Protein AF-A0A382W437-F1 (afdb_monomer)

Secondary structure (DSSP, 8-state):
-HHHHHHHHHHHSSSSS---------------PPPP-PPPPP-PPPPP--PPPPPPPP-S-EEEEE-SSHHHHHHHHHHHHHHHHTT--EEEEE--TTTHHHHHHHTS-S------

Solvent-accessible surface area (backbone atoms only — not comparable to full-atom values): 8023 Å² total; per-residue (Å²): 121,70,76,65,53,58,58,55,59,60,62,66,68,70,71,77,81,70,85,83,84,83,89,82,83,87,86,89,87,91,83,94,74,84,83,77,88,76,81,80,81,83,84,76,81,77,83,84,80,79,80,75,80,80,81,77,83,79,90,66,56,46,27,32,57,38,48,92,48,71,66,49,44,55,46,46,54,54,51,42,53,54,44,42,74,73,74,48,53,70,40,82,40,84,45,55,87,89,46,48,68,58,32,40,74,73,64,74,30,72,52,83,93,77,88,133

InterPro domains:
  IPR007210 ABC-type glycine betaine transport system, substrate-binding domain [PF04069] (61-116)

Mean predicted aligned error: 18.13 Å

pLDDT: mean 76.68, std 22.54, range [33.12, 98.56]

Sequence (116 aa):
MLRKFTVVLCALALVAAGCGGDDEEAAPAATTAAPATTAAPATTAAPATTAAPAAGDSTDPIKLPIHNWSSQIAGVYAIGAILESTGNSV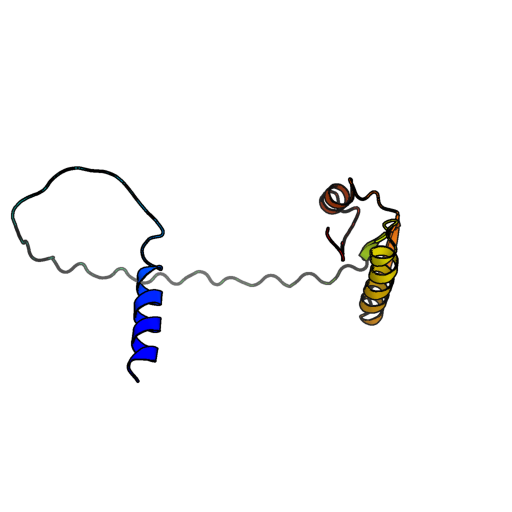EYISADSTLVYTSMCEGDMDLVHEVW

Structure (mmCIF, N/CA/C/O backbone):
data_AF-A0A382W437-F1
#
_entry.id   AF-A0A382W437-F1
#
loop_
_atom_site.group_PDB
_atom_site.id
_atom_site.type_symbol
_atom_site.label_atom_id
_atom_site.label_alt_id
_atom_site.label_comp_id
_atom_site.label_asym_id
_atom_site.label_entity_id
_atom_site.label_seq_id
_atom_site.pdbx_PDB_ins_code
_atom_site.Cartn_x
_atom_site.Cartn_y
_atom_site.Cartn_z
_atom_site.occupancy
_atom_site.B_iso_or_equiv
_atom_site.auth_seq_id
_atom_site.auth_comp_id
_atom_site.auth_asym_id
_atom_site.auth_atom_id
_atom_site.pdbx_PDB_model_num
ATOM 1 N N . MET A 1 1 ? -38.742 12.632 -37.128 1.00 59.81 1 MET A N 1
ATOM 2 C CA . MET A 1 1 ? -38.939 11.398 -36.329 1.00 59.81 1 MET A CA 1
ATOM 3 C C . MET A 1 1 ? -38.382 10.133 -36.992 1.00 59.81 1 MET A C 1
ATOM 5 O O . MET A 1 1 ? -38.116 9.178 -36.281 1.00 59.81 1 MET A O 1
ATOM 9 N N . LEU A 1 2 ? -38.076 10.140 -38.297 1.00 55.59 2 LEU A N 1
ATOM 10 C CA . LEU A 1 2 ? -37.511 8.981 -39.007 1.00 55.59 2 LEU A CA 1
ATOM 11 C C . LEU A 1 2 ? -36.043 8.652 -38.645 1.00 55.59 2 LEU A C 1
ATOM 13 O O . LEU A 1 2 ? -35.650 7.495 -38.650 1.00 55.59 2 LEU A O 1
ATOM 17 N N . ARG A 1 3 ? -35.243 9.645 -38.224 1.00 50.47 3 ARG A N 1
ATOM 18 C CA . ARG A 1 3 ? -33.814 9.452 -37.892 1.00 50.47 3 ARG A CA 1
ATOM 19 C C . ARG A 1 3 ? -33.551 8.735 -36.559 1.00 50.47 3 ARG A C 1
ATOM 21 O O . ARG A 1 3 ? -32.455 8.238 -36.349 1.00 50.47 3 ARG A O 1
ATOM 28 N N . LYS A 1 4 ? -34.546 8.682 -35.661 1.00 51.09 4 LYS A N 1
ATOM 29 C CA . LYS A 1 4 ? -34.458 7.932 -34.393 1.00 51.09 4 LYS A CA 1
ATOM 30 C C . LYS A 1 4 ? -34.783 6.443 -34.583 1.00 51.09 4 LYS A C 1
ATOM 32 O O . LYS A 1 4 ? -34.250 5.620 -33.854 1.00 51.09 4 LYS A O 1
ATOM 37 N N . PHE A 1 5 ? -35.586 6.100 -35.594 1.00 53.59 5 PHE A N 1
ATOM 38 C CA . PHE A 1 5 ? -35.933 4.711 -35.911 1.00 53.59 5 PHE A CA 1
ATOM 39 C C . PHE A 1 5 ? -34.784 3.946 -36.585 1.00 53.59 5 PHE A C 1
ATOM 41 O O . PHE A 1 5 ? -34.584 2.774 -36.290 1.00 53.59 5 PHE A O 1
ATOM 48 N N . THR A 1 6 ? -33.970 4.605 -37.416 1.00 56.41 6 THR A N 1
ATOM 49 C CA . THR A 1 6 ? -32.833 3.953 -38.096 1.00 56.41 6 THR A CA 1
ATOM 50 C C . THR A 1 6 ? -31.720 3.522 -37.131 1.00 56.41 6 THR A C 1
ATOM 52 O O . THR A 1 6 ? -31.096 2.491 -37.345 1.00 56.41 6 THR A O 1
ATOM 55 N N . VAL A 1 7 ? -31.495 4.258 -36.037 1.00 55.81 7 VAL A N 1
ATOM 56 C CA . VAL A 1 7 ? -30.439 3.926 -35.057 1.00 55.81 7 VAL A CA 1
ATOM 57 C C . VAL A 1 7 ? -30.818 2.711 -34.201 1.00 55.81 7 VAL A C 1
ATOM 59 O O . VAL A 1 7 ? -29.962 1.885 -33.901 1.00 55.81 7 VAL A O 1
ATOM 62 N N . VAL A 1 8 ? -32.104 2.549 -33.872 1.00 55.41 8 VAL A N 1
ATOM 63 C CA . VAL A 1 8 ? -32.607 1.371 -33.139 1.00 55.41 8 VAL A CA 1
ATOM 64 C C . VAL A 1 8 ? -32.543 0.110 -34.009 1.00 55.41 8 VAL A C 1
ATOM 66 O O . VAL A 1 8 ? -32.205 -0.961 -33.511 1.00 55.41 8 VAL A O 1
ATOM 69 N N . LEU A 1 9 ? -32.792 0.238 -35.317 1.00 54.44 9 LEU A N 1
ATOM 70 C CA . LEU A 1 9 ? -32.752 -0.892 -36.249 1.00 54.44 9 LEU A CA 1
ATOM 71 C C . LEU A 1 9 ? -31.331 -1.462 -36.435 1.00 54.44 9 LEU A C 1
ATOM 73 O O . LEU A 1 9 ? -31.172 -2.672 -36.563 1.00 54.44 9 LEU A O 1
ATOM 77 N N . CYS A 1 10 ? -30.293 -0.617 -36.397 1.00 51.22 10 CYS A N 1
ATOM 78 C CA . CYS A 1 10 ? -28.901 -1.070 -36.511 1.00 51.22 10 CYS A CA 1
ATOM 79 C C . CYS A 1 10 ? -28.362 -1.716 -35.223 1.00 51.22 10 CYS A C 1
ATOM 81 O O . CYS A 1 10 ? -27.490 -2.577 -35.297 1.00 51.22 10 CYS A O 1
ATOM 83 N N . ALA A 1 11 ? -28.883 -1.341 -34.050 1.00 53.66 11 ALA A N 1
ATOM 84 C CA . ALA A 1 11 ? -28.441 -1.897 -32.769 1.00 53.66 11 ALA A CA 1
ATOM 85 C C . ALA A 1 11 ? -28.967 -3.324 -32.515 1.00 53.66 11 ALA A C 1
ATOM 87 O O . ALA A 1 11 ? -28.307 -4.107 -31.839 1.00 53.66 11 ALA A O 1
ATOM 88 N N . LEU A 1 12 ? -30.117 -3.694 -33.090 1.00 46.09 12 LEU A N 1
ATOM 89 C CA . LEU A 1 12 ? -30.683 -5.041 -32.937 1.00 46.09 12 LEU A CA 1
ATOM 90 C C . LEU A 1 12 ? -29.975 -6.092 -33.817 1.00 46.09 12 LEU A C 1
ATOM 92 O O . LEU A 1 12 ? -30.019 -7.280 -33.515 1.00 46.09 12 LEU A O 1
ATOM 96 N N . ALA A 1 13 ? -29.298 -5.665 -34.887 1.00 53.91 13 ALA A N 1
ATOM 97 C CA . ALA A 1 13 ? -28.679 -6.565 -35.862 1.00 53.91 13 ALA A CA 1
ATOM 98 C C . ALA A 1 13 ? -27.302 -7.112 -35.436 1.00 53.91 13 ALA A C 1
ATOM 100 O O . ALA A 1 13 ? -26.844 -8.106 -35.991 1.00 53.91 13 ALA A O 1
ATOM 101 N N . LEU A 1 14 ? -26.639 -6.494 -34.454 1.00 51.44 14 LEU A N 1
ATOM 102 C CA . LEU A 1 14 ? -25.277 -6.861 -34.038 1.00 51.44 14 LEU A CA 1
ATOM 103 C C . LEU A 1 14 ? -25.218 -7.809 -32.826 1.00 51.44 14 LEU A C 1
ATOM 105 O O . LEU A 1 14 ? -24.145 -8.305 -32.503 1.00 51.44 14 LEU A O 1
ATOM 109 N N . VAL A 1 15 ? -26.350 -8.101 -32.177 1.00 51.81 15 VAL A N 1
ATOM 110 C CA . VAL A 1 15 ? -26.400 -8.913 -30.940 1.00 51.81 15 VAL A CA 1
ATOM 111 C C . VAL A 1 15 ? -26.634 -10.411 -31.208 1.00 51.81 15 VAL A C 1
ATOM 113 O O . VAL A 1 15 ? -26.458 -11.227 -30.312 1.00 51.81 15 VAL A O 1
ATOM 1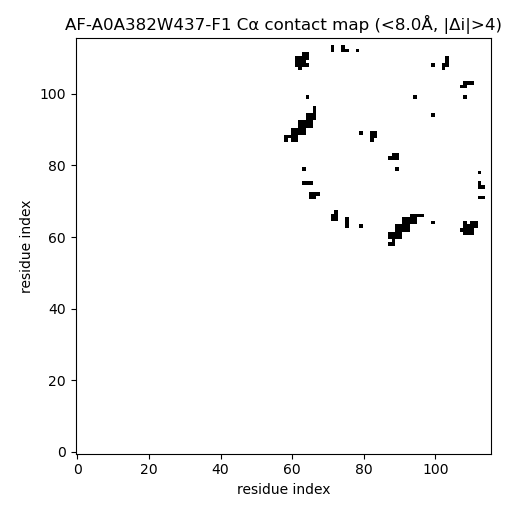16 N N . ALA A 1 16 ? -26.964 -10.812 -32.439 1.00 50.22 16 ALA A N 1
ATOM 117 C CA . ALA A 1 16 ? -27.309 -12.205 -32.759 1.00 50.22 16 ALA A CA 1
ATOM 118 C C . ALA A 1 16 ? -26.177 -13.031 -33.411 1.00 50.22 16 ALA A C 1
ATOM 120 O O . ALA A 1 16 ? -26.411 -14.171 -33.795 1.00 50.22 16 ALA A O 1
ATOM 121 N N . ALA A 1 17 ? -24.962 -12.484 -33.549 1.00 55.84 17 ALA A N 1
ATOM 122 C CA . ALA A 1 17 ? -23.835 -13.172 -34.201 1.00 55.84 17 ALA A CA 1
ATOM 123 C C . ALA A 1 17 ? -22.819 -13.802 -33.220 1.00 55.84 17 ALA A C 1
ATOM 125 O O . ALA A 1 17 ? -21.737 -14.210 -33.635 1.00 55.84 17 ALA A O 1
ATOM 126 N N . GLY A 1 18 ? -23.140 -13.873 -31.923 1.00 43.97 18 GLY A N 1
ATOM 127 C CA . GLY A 1 18 ? -22.278 -14.479 -30.904 1.00 43.97 18 GLY A CA 1
ATOM 128 C C . GLY A 1 18 ? -22.811 -15.826 -30.410 1.00 43.97 18 GLY A C 1
ATOM 129 O O . GLY A 1 18 ? -23.854 -15.841 -29.769 1.00 43.97 18 GLY A O 1
ATOM 130 N N . CYS A 1 19 ? -22.038 -16.897 -30.648 1.00 41.78 19 CYS A N 1
ATOM 131 C CA . CYS A 1 19 ? -22.188 -18.285 -30.158 1.00 41.78 19 CYS A CA 1
ATOM 132 C C . CYS A 1 19 ? -23.459 -19.029 -30.617 1.00 41.78 19 CYS A C 1
ATOM 134 O O . CYS A 1 19 ? -24.566 -18.605 -30.331 1.00 41.78 19 CYS A O 1
ATOM 136 N N . GLY A 1 20 ? -23.423 -20.194 -31.259 1.00 33.38 20 GLY A N 1
ATOM 137 C CA . GLY A 1 20 ? -22.392 -21.216 -31.430 1.00 33.38 20 GLY A CA 1
ATOM 138 C C . GLY A 1 20 ? -23.097 -22.578 -31.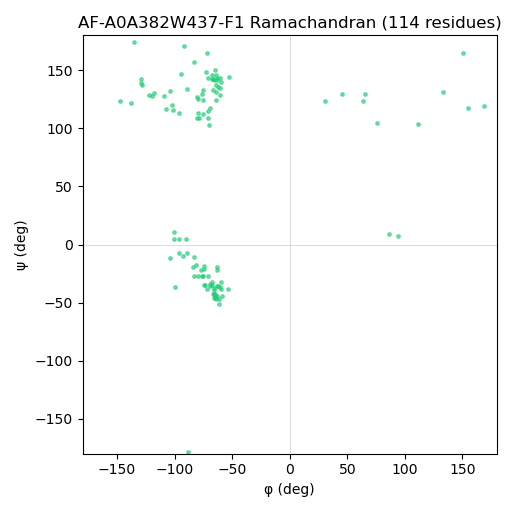594 1.00 33.38 20 GLY A C 1
ATOM 139 O O . GLY A 1 20 ? -24.275 -22.682 -31.257 1.00 33.38 20 GLY A O 1
ATOM 140 N N . GLY A 1 21 ? -22.376 -23.600 -32.063 1.00 35.19 21 GLY A N 1
ATOM 141 C CA . GLY A 1 21 ? -22.743 -25.010 -31.860 1.00 35.19 21 GLY A CA 1
ATOM 142 C C . GLY A 1 21 ? -23.181 -25.801 -33.097 1.00 35.19 21 GLY A C 1
ATOM 143 O O . GLY A 1 21 ? -24.326 -25.686 -33.518 1.00 35.19 21 GLY A O 1
ATOM 144 N N . ASP A 1 22 ? -22.241 -26.630 -33.553 1.00 39.34 22 ASP A N 1
ATOM 145 C CA . ASP A 1 22 ? -22.351 -27.981 -34.127 1.00 39.34 22 ASP A CA 1
ATOM 146 C C . ASP A 1 22 ? -23.056 -28.261 -35.471 1.00 39.34 22 ASP A C 1
ATOM 148 O O . ASP A 1 22 ? -24.198 -27.890 -35.741 1.00 39.34 22 ASP A O 1
ATOM 152 N N . ASP A 1 23 ? -22.295 -28.992 -36.291 1.00 48.28 23 ASP A N 1
ATOM 153 C CA . ASP A 1 23 ? -22.616 -29.645 -37.557 1.00 48.28 23 ASP A CA 1
ATOM 154 C C . ASP A 1 23 ? -23.855 -30.569 -37.485 1.00 48.28 23 ASP A C 1
ATOM 156 O O . ASP A 1 23 ? -24.072 -31.229 -36.472 1.00 48.28 23 ASP A O 1
ATOM 160 N N . GLU A 1 24 ? -24.667 -30.627 -38.558 1.00 44.72 24 GLU A N 1
ATOM 161 C CA . GLU A 1 24 ? -24.889 -31.830 -39.403 1.00 44.72 24 GLU A CA 1
ATOM 162 C C . GLU A 1 24 ? -26.083 -31.653 -40.391 1.00 44.72 24 GLU A C 1
ATOM 164 O O . GLU A 1 24 ? -27.225 -31.410 -40.006 1.00 44.72 24 GLU A O 1
ATOM 169 N N . GLU A 1 25 ? -25.767 -31.741 -41.689 1.00 43.94 25 GLU A N 1
ATOM 170 C CA . GLU A 1 25 ? -26.483 -32.340 -42.840 1.00 43.94 25 GLU A CA 1
ATOM 171 C C . GLU A 1 25 ? -28.043 -32.405 -42.939 1.00 43.94 25 GLU A C 1
ATOM 173 O O . GLU A 1 25 ? -28.735 -33.063 -42.171 1.00 43.94 25 GLU A O 1
ATOM 178 N N . ALA A 1 26 ? -28.543 -31.820 -44.045 1.00 37.50 26 ALA A N 1
ATOM 179 C CA . ALA A 1 26 ? -29.711 -32.135 -44.906 1.00 37.50 26 ALA A CA 1
ATOM 180 C C . ALA A 1 26 ? -31.126 -32.489 -44.348 1.00 37.50 26 ALA A C 1
ATOM 182 O O . ALA A 1 26 ? -31.357 -33.437 -43.608 1.00 37.50 26 ALA A O 1
ATOM 183 N N . ALA A 1 27 ? -32.140 -31.793 -44.889 1.00 36.56 27 ALA A N 1
ATOM 184 C CA . ALA A 1 27 ? -33.589 -32.061 -44.755 1.00 36.56 27 ALA A CA 1
ATOM 185 C C . ALA A 1 27 ? -34.119 -33.050 -45.841 1.00 36.56 27 ALA A C 1
ATOM 187 O O . ALA A 1 27 ? -33.338 -33.371 -46.741 1.00 36.56 27 ALA A O 1
ATOM 188 N N . PRO A 1 28 ? -35.432 -33.421 -45.940 1.00 51.06 28 PRO A N 1
ATOM 189 C CA . PRO A 1 28 ? -36.594 -33.299 -45.025 1.00 51.06 28 PRO A CA 1
ATOM 190 C C . PRO A 1 28 ? -37.492 -34.584 -44.899 1.00 51.06 28 PRO A C 1
ATOM 192 O O . PRO A 1 28 ? -37.362 -35.520 -45.680 1.00 51.06 28 PRO A O 1
ATOM 195 N N . ALA A 1 29 ? -38.492 -34.555 -43.987 1.00 33.12 29 ALA A N 1
ATOM 196 C CA . ALA A 1 29 ? -39.918 -34.964 -44.165 1.00 33.12 29 ALA A CA 1
ATOM 197 C C . ALA A 1 29 ? -40.584 -35.868 -43.081 1.00 33.12 29 ALA A C 1
ATOM 199 O O . ALA A 1 29 ? -40.129 -36.961 -42.772 1.00 33.12 29 ALA A O 1
ATOM 200 N N . ALA A 1 30 ? -41.783 -35.413 -42.668 1.00 36.69 30 ALA A N 1
ATOM 201 C CA . ALA A 1 30 ? -42.981 -36.141 -42.201 1.00 36.69 30 ALA A CA 1
ATOM 202 C C . ALA A 1 30 ? -43.058 -36.766 -40.783 1.00 36.69 30 ALA A C 1
ATOM 204 O O . ALA A 1 30 ? -42.640 -37.896 -40.559 1.00 36.69 30 ALA A O 1
ATOM 205 N N . THR A 1 31 ? -43.819 -36.107 -39.890 1.00 38.94 31 THR A N 1
ATOM 206 C CA . THR A 1 31 ? -45.078 -36.593 -39.251 1.00 38.94 31 THR A CA 1
ATOM 207 C C . THR A 1 31 ? -45.303 -35.894 -37.903 1.00 38.94 31 THR A C 1
ATOM 209 O O . THR A 1 31 ? -44.521 -36.036 -36.969 1.00 38.94 31 THR A O 1
ATOM 212 N N . THR A 1 32 ? -46.400 -35.142 -37.789 1.00 42.22 32 THR A N 1
ATOM 213 C CA . THR A 1 32 ? -46.850 -34.502 -36.545 1.00 42.22 32 THR A CA 1
ATOM 214 C C . THR A 1 32 ? -47.577 -35.522 -35.665 1.00 42.22 32 THR A C 1
ATOM 216 O O . THR A 1 32 ? -48.705 -35.903 -35.971 1.00 42.22 32 THR A O 1
ATOM 219 N N . ALA A 1 33 ? -46.961 -35.935 -34.557 1.00 41.06 33 ALA A N 1
ATOM 220 C CA . ALA A 1 33 ? -47.641 -36.605 -33.449 1.00 41.06 33 ALA A CA 1
ATOM 221 C C . ALA A 1 33 ? -47.823 -35.609 -32.289 1.00 41.06 33 ALA A C 1
ATOM 223 O O . ALA A 1 33 ? -46.892 -34.888 -31.932 1.00 41.06 33 ALA A O 1
ATOM 224 N N . ALA A 1 34 ? -49.036 -35.533 -31.736 1.00 46.03 34 ALA A N 1
ATOM 225 C CA . ALA A 1 34 ? -49.376 -34.648 -30.621 1.00 46.03 34 ALA A CA 1
ATOM 226 C C . ALA A 1 34 ? -48.584 -35.017 -29.347 1.00 46.03 34 ALA A C 1
ATOM 228 O O . ALA A 1 34 ? -48.413 -36.209 -29.080 1.00 46.03 34 ALA A O 1
ATOM 229 N N . PRO A 1 35 ? -48.123 -34.048 -28.530 1.00 44.84 35 PRO A N 1
ATOM 230 C CA . PRO A 1 35 ? -47.385 -34.377 -27.322 1.00 44.84 35 PRO A CA 1
ATOM 231 C C . PRO A 1 35 ? -48.348 -34.877 -26.238 1.00 44.84 35 PRO A C 1
ATOM 233 O O . PRO A 1 35 ? -49.362 -34.248 -25.934 1.00 44.84 35 PRO A O 1
ATOM 236 N N . ALA A 1 36 ? -48.016 -36.028 -25.655 1.00 51.09 36 ALA A N 1
ATOM 237 C CA . ALA A 1 36 ? -48.662 -36.546 -24.460 1.00 51.09 36 ALA A CA 1
ATOM 238 C C . ALA A 1 36 ? -48.379 -35.626 -23.260 1.00 51.09 36 ALA A C 1
ATOM 240 O O . ALA A 1 36 ? -47.281 -35.088 -23.112 1.00 51.09 36 ALA A O 1
ATOM 241 N N . THR A 1 37 ? -49.379 -35.438 -22.400 1.00 55.12 37 THR A N 1
ATOM 242 C CA . THR A 1 37 ? -49.278 -34.612 -21.194 1.00 55.12 37 THR A CA 1
ATOM 243 C C . THR A 1 37 ? -48.372 -35.291 -20.164 1.00 55.12 37 THR A C 1
ATOM 245 O O . THR A 1 37 ? -48.785 -36.229 -19.485 1.00 55.12 37 THR A O 1
ATOM 248 N N . THR A 1 38 ? -47.131 -34.821 -20.037 1.00 55.94 38 THR A N 1
ATOM 249 C CA . THR A 1 38 ? -46.209 -35.241 -18.973 1.00 55.94 38 THR A CA 1
ATOM 250 C C . THR A 1 38 ? -46.550 -34.498 -17.680 1.00 55.94 38 THR A C 1
ATOM 252 O O . THR A 1 38 ? -46.608 -33.269 -17.661 1.00 55.94 38 THR A O 1
ATOM 255 N N . ALA A 1 39 ? -46.795 -35.238 -16.595 1.00 61.28 39 ALA A N 1
ATOM 256 C CA . ALA A 1 39 ? -47.019 -34.670 -15.268 1.00 61.28 39 ALA A CA 1
ATOM 257 C C . ALA A 1 39 ? -45.758 -33.942 -14.760 1.00 61.28 39 ALA A C 1
ATOM 259 O O . ALA A 1 39 ? -44.642 -34.439 -14.914 1.00 61.28 39 ALA A O 1
ATOM 260 N N . ALA A 1 40 ? -45.942 -32.762 -14.162 1.00 54.22 40 ALA A N 1
ATOM 261 C CA . ALA A 1 40 ? -44.850 -31.933 -13.654 1.00 54.22 40 ALA A CA 1
ATOM 262 C C . ALA A 1 40 ? -44.143 -32.591 -12.447 1.00 54.22 40 ALA A C 1
ATOM 264 O O . ALA A 1 40 ? -44.817 -33.191 -11.604 1.00 54.22 40 ALA A O 1
ATOM 265 N N . PRO A 1 41 ? -42.806 -32.476 -12.327 1.00 62.28 41 PRO A N 1
ATOM 266 C CA . PRO A 1 41 ? -42.066 -33.052 -11.211 1.00 62.28 41 PRO A CA 1
ATOM 267 C C . PRO A 1 41 ? -42.348 -32.276 -9.917 1.00 62.28 41 PRO A C 1
ATOM 269 O O . PRO A 1 41 ? -42.499 -31.054 -9.922 1.00 62.28 41 PRO A O 1
ATOM 272 N N . ALA A 1 42 ? -42.420 -32.995 -8.795 1.00 67.38 42 ALA A N 1
ATOM 273 C CA . ALA A 1 42 ? -42.619 -32.399 -7.479 1.00 67.38 42 ALA A CA 1
ATOM 274 C C . ALA A 1 42 ? -41.397 -31.562 -7.065 1.00 67.38 42 ALA A C 1
ATOM 276 O O . ALA A 1 42 ? -40.255 -32.009 -7.173 1.00 67.38 42 ALA A O 1
ATOM 277 N N . THR A 1 43 ? -41.643 -30.346 -6.577 1.00 66.75 43 THR A N 1
ATOM 278 C CA . THR A 1 43 ? -40.605 -29.406 -6.143 1.00 66.75 43 THR A CA 1
ATOM 279 C C . THR A 1 43 ? -39.954 -29.894 -4.846 1.00 66.75 43 THR A C 1
ATOM 281 O O . THR A 1 43 ? -40.568 -29.860 -3.781 1.00 66.75 43 THR A O 1
ATOM 284 N N . THR A 1 44 ? -38.704 -30.351 -4.919 1.00 72.00 44 THR A N 1
ATOM 285 C CA . THR A 1 44 ? -37.876 -30.608 -3.734 1.00 72.00 44 THR A CA 1
ATOM 286 C C . THR A 1 44 ? -37.393 -29.273 -3.167 1.00 72.00 44 THR A C 1
ATOM 288 O O . THR A 1 44 ? -36.791 -28.476 -3.885 1.00 72.00 44 THR A O 1
ATOM 291 N N . ALA A 1 45 ? -37.674 -29.010 -1.888 1.00 73.44 45 ALA A N 1
ATOM 292 C CA . ALA A 1 45 ? -37.204 -27.805 -1.210 1.00 73.44 45 ALA A CA 1
ATOM 293 C C . ALA A 1 45 ? -35.668 -27.800 -1.125 1.00 73.44 45 ALA A C 1
ATOM 295 O O . ALA A 1 45 ? -35.060 -28.795 -0.727 1.00 73.44 45 ALA A O 1
ATOM 296 N N . ALA A 1 46 ? -35.052 -26.681 -1.510 1.00 73.88 46 ALA A N 1
ATOM 297 C CA . ALA A 1 46 ? -33.606 -26.505 -1.453 1.00 73.88 46 ALA A CA 1
ATOM 298 C C . ALA A 1 46 ? -33.110 -26.495 0.010 1.00 73.88 46 ALA A C 1
ATOM 300 O O . ALA A 1 46 ? -33.792 -25.934 0.874 1.00 73.88 46 ALA A O 1
ATOM 301 N N . PRO A 1 47 ? -31.939 -27.090 0.307 1.00 72.75 47 PRO A N 1
ATOM 302 C CA . PRO A 1 47 ? -31.367 -27.050 1.645 1.00 72.75 47 PRO A CA 1
ATOM 303 C C . PRO A 1 47 ? -31.092 -25.603 2.062 1.00 72.75 47 PRO A C 1
ATOM 305 O O . PRO A 1 47 ? -30.554 -24.814 1.288 1.00 72.75 47 PRO A O 1
ATOM 308 N N . ALA A 1 48 ? -31.465 -25.261 3.294 1.00 74.38 48 ALA A N 1
ATOM 309 C CA . ALA A 1 48 ? -31.170 -23.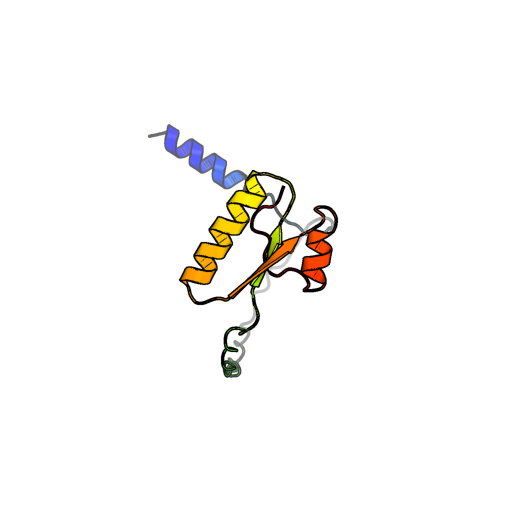956 3.865 1.00 74.38 48 ALA A CA 1
ATOM 310 C C . ALA A 1 48 ? -29.659 -23.832 4.114 1.00 74.38 48 ALA A C 1
ATOM 312 O O . ALA A 1 48 ? -29.086 -24.583 4.904 1.00 74.38 48 ALA A O 1
ATOM 313 N N . THR A 1 49 ? -29.014 -22.885 3.438 1.00 73.62 49 THR A N 1
ATOM 314 C CA . THR A 1 49 ? -27.610 -22.542 3.665 1.00 73.62 49 THR A CA 1
ATOM 315 C C . THR A 1 49 ? -27.509 -21.672 4.915 1.00 73.62 49 THR A C 1
ATOM 317 O O . THR A 1 49 ? -27.921 -20.513 4.910 1.00 73.62 49 THR A O 1
ATOM 320 N N . THR A 1 50 ? -26.964 -22.212 6.004 1.00 77.50 50 THR A N 1
ATOM 321 C CA . THR A 1 50 ? -26.567 -21.400 7.162 1.00 77.50 50 THR A CA 1
ATOM 322 C C . THR A 1 50 ? -25.338 -20.582 6.771 1.00 77.50 50 THR A C 1
ATOM 324 O O . THR A 1 50 ? -24.287 -21.155 6.486 1.00 77.50 50 THR A O 1
ATOM 327 N N . ALA A 1 51 ? -25.462 -19.254 6.728 1.00 77.81 51 ALA A N 1
ATOM 328 C CA . ALA A 1 51 ? -24.327 -18.371 6.477 1.00 77.81 51 ALA A CA 1
ATOM 329 C C . ALA A 1 51 ? -23.313 -18.492 7.627 1.00 77.81 51 ALA A C 1
ATOM 331 O O . ALA A 1 51 ? -23.669 -18.319 8.794 1.00 77.81 51 ALA A O 1
ATOM 332 N N . ALA A 1 52 ? -22.060 -18.813 7.298 1.00 78.94 52 ALA A N 1
ATOM 333 C CA . ALA A 1 52 ? -20.968 -18.767 8.262 1.00 78.94 52 ALA A CA 1
ATOM 334 C C . ALA A 1 52 ? -20.746 -17.315 8.730 1.00 78.94 52 ALA A C 1
ATOM 336 O O . ALA A 1 52 ? -20.942 -16.390 7.934 1.00 78.94 52 ALA A O 1
ATOM 337 N N . PRO A 1 53 ? -20.351 -17.090 9.996 1.00 78.00 53 PRO A N 1
ATOM 338 C CA . PRO A 1 53 ? -20.006 -15.753 10.462 1.00 78.00 53 PRO A CA 1
ATOM 339 C C . PRO A 1 53 ? -18.843 -15.194 9.633 1.00 78.00 53 PRO A C 1
ATOM 341 O O . PRO A 1 53 ? -17.909 -15.923 9.296 1.00 78.00 53 PRO A O 1
ATOM 344 N N . ALA A 1 54 ? -18.914 -13.905 9.297 1.00 80.50 54 ALA A N 1
ATOM 345 C CA . ALA A 1 54 ? -17.823 -13.217 8.620 1.00 80.50 54 ALA A CA 1
ATOM 346 C C . ALA A 1 54 ? -16.579 -13.209 9.522 1.00 80.50 54 ALA A C 1
ATOM 348 O O . ALA A 1 54 ? -16.684 -12.959 10.726 1.00 80.50 54 ALA A O 1
ATOM 349 N N . ALA A 1 55 ? -15.414 -13.498 8.941 1.00 81.88 55 ALA A N 1
ATOM 350 C CA . ALA A 1 55 ? -14.144 -13.287 9.622 1.00 81.88 55 ALA A CA 1
ATOM 351 C C . ALA A 1 55 ? -13.957 -11.785 9.894 1.00 81.88 55 ALA A C 1
ATOM 353 O O . ALA A 1 55 ? -14.382 -10.957 9.088 1.00 81.88 55 ALA A O 1
ATOM 354 N N . GLY A 1 56 ? -13.365 -11.449 11.043 1.00 85.38 56 GLY A N 1
ATOM 355 C CA . GLY A 1 56 ? -12.988 -10.070 11.353 1.00 85.38 56 GLY A CA 1
ATOM 356 C C . GLY A 1 56 ? -11.791 -9.605 10.521 1.00 85.38 56 GLY A C 1
ATOM 357 O O . GLY A 1 56 ? -11.085 -10.430 9.939 1.00 85.38 56 GLY A O 1
ATOM 358 N N . ASP A 1 57 ? -11.569 -8.292 10.496 1.00 88.88 57 ASP A N 1
ATOM 359 C CA . ASP A 1 57 ? -10.428 -7.687 9.806 1.00 88.88 57 ASP A CA 1
ATOM 360 C C . ASP A 1 57 ? -9.094 -8.109 10.443 1.00 88.88 57 ASP A C 1
ATOM 362 O O . ASP A 1 57 ? -9.014 -8.376 11.649 1.00 88.88 57 ASP A O 1
ATOM 366 N N . SER A 1 58 ? -8.041 -8.174 9.623 1.00 90.50 58 SER A N 1
ATOM 367 C CA . SER A 1 58 ? -6.688 -8.446 10.114 1.00 90.50 58 SER A CA 1
ATOM 368 C C . SER A 1 58 ? -6.179 -7.286 10.971 1.00 90.50 58 SER A C 1
ATOM 370 O O . SER A 1 58 ? -6.470 -6.123 10.702 1.00 90.50 58 SER A O 1
ATOM 372 N N . THR A 1 59 ? -5.383 -7.605 11.991 1.00 94.19 59 THR A N 1
ATOM 373 C CA . THR A 1 59 ? -4.628 -6.609 12.767 1.00 94.19 59 THR A CA 1
ATOM 374 C C . THR A 1 59 ? -3.246 -6.320 12.179 1.00 94.19 59 THR A C 1
ATOM 376 O O . THR A 1 59 ? -2.539 -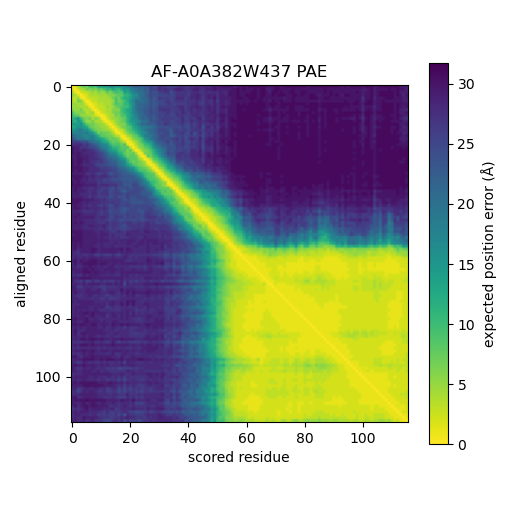5.449 12.689 1.00 94.19 59 THR A O 1
ATOM 379 N N . ASP A 1 60 ? -2.835 -7.076 11.160 1.00 96.69 60 ASP A N 1
ATOM 380 C CA . ASP A 1 60 ? -1.534 -6.922 10.514 1.00 96.69 60 ASP A CA 1
ATOM 381 C C . ASP A 1 60 ? -1.495 -5.649 9.650 1.00 96.69 60 ASP A C 1
ATOM 383 O O . ASP A 1 60 ? -2.522 -5.261 9.085 1.00 96.69 60 ASP A O 1
ATOM 387 N N . PRO A 1 61 ? -0.326 -4.996 9.508 1.00 98.12 61 PRO A N 1
ATOM 388 C CA . PRO A 1 61 ? -0.177 -3.860 8.609 1.00 98.12 61 PRO A CA 1
ATOM 389 C C . PRO A 1 61 ? -0.461 -4.226 7.156 1.00 98.12 61 PRO A C 1
ATOM 391 O O . PRO A 1 61 ? -0.047 -5.280 6.676 1.00 98.12 61 PRO A O 1
ATOM 394 N N . ILE A 1 62 ? -1.085 -3.297 6.436 1.00 98.31 62 ILE A N 1
ATOM 395 C CA . ILE A 1 62 ? -1.225 -3.361 4.984 1.00 98.31 62 ILE A CA 1
ATOM 396 C C . ILE A 1 62 ? 0.128 -2.990 4.367 1.00 98.31 62 ILE A C 1
ATOM 398 O O . ILE A 1 62 ? 0.571 -1.843 4.469 1.00 98.31 62 ILE A O 1
ATOM 402 N N . LYS A 1 63 ? 0.783 -3.956 3.724 1.00 98.19 63 LYS A N 1
ATOM 403 C CA . LYS A 1 63 ? 2.082 -3.800 3.064 1.00 98.19 63 LYS A CA 1
ATOM 404 C C . LYS A 1 63 ? 1.909 -3.141 1.700 1.00 98.19 63 LYS A C 1
ATOM 406 O O . LYS A 1 63 ? 1.324 -3.721 0.780 1.00 98.19 63 LYS A O 1
ATOM 411 N N . LEU A 1 64 ? 2.428 -1.924 1.575 1.00 98.44 64 LEU A N 1
ATOM 412 C CA . LEU A 1 64 ? 2.390 -1.115 0.365 1.00 98.44 64 LEU A CA 1
ATOM 413 C C . LEU A 1 64 ? 3.787 -1.014 -0.269 1.00 98.44 64 LEU A C 1
ATOM 415 O O . LEU A 1 64 ? 4.734 -0.587 0.401 1.00 98.44 64 LEU A O 1
ATOM 419 N N . PRO A 1 65 ? 3.938 -1.328 -1.565 1.00 97.44 65 PRO A N 1
ATOM 420 C CA . PRO A 1 65 ? 5.215 -1.213 -2.244 1.00 97.44 65 PRO A CA 1
ATOM 421 C C . PRO A 1 65 ? 5.566 0.250 -2.550 1.00 97.44 65 PRO A C 1
ATOM 423 O O . PRO A 1 65 ? 4.769 1.002 -3.113 1.00 97.44 65 PRO A O 1
ATOM 426 N N . ILE A 1 66 ? 6.801 0.639 -2.236 1.00 96.94 66 ILE A N 1
ATOM 427 C CA . ILE A 1 66 ? 7.437 1.869 -2.709 1.00 96.94 66 ILE A CA 1
ATOM 428 C C . ILE A 1 66 ? 8.281 1.530 -3.937 1.00 96.94 66 ILE A C 1
ATOM 430 O O . ILE A 1 66 ? 9.323 0.876 -3.836 1.00 96.94 66 ILE A O 1
ATOM 434 N N . HIS A 1 67 ? 7.856 2.049 -5.086 1.00 95.19 67 HIS A N 1
ATOM 435 C CA . HIS A 1 67 ? 8.640 2.068 -6.318 1.00 95.19 67 HIS A CA 1
ATOM 436 C C . HIS A 1 67 ? 9.462 3.359 -6.437 1.00 95.19 67 HIS A C 1
ATOM 438 O O . HIS A 1 67 ? 9.295 4.303 -5.670 1.00 95.19 67 HIS A O 1
ATOM 444 N N . ASN A 1 68 ? 10.359 3.429 -7.421 1.00 94.12 68 ASN A N 1
ATOM 445 C CA . ASN A 1 68 ? 11.252 4.577 -7.617 1.00 94.12 68 ASN A CA 1
ATOM 446 C C . ASN A 1 68 ? 10.681 5.686 -8.528 1.00 94.12 68 ASN A C 1
ATOM 448 O O . ASN A 1 68 ? 11.384 6.654 -8.823 1.00 94.12 68 ASN A O 1
ATOM 452 N N . TRP A 1 69 ? 9.427 5.574 -8.980 1.00 94.88 69 TRP A N 1
ATOM 453 C CA . TRP A 1 69 ? 8.762 6.606 -9.782 1.00 94.88 69 TRP A CA 1
ATOM 454 C C . TRP A 1 69 ? 8.039 7.607 -8.888 1.00 94.88 69 TRP A C 1
ATOM 456 O O . TRP A 1 69 ? 7.303 7.227 -7.982 1.00 94.88 69 TRP A O 1
ATOM 466 N N . SER A 1 70 ? 8.201 8.902 -9.167 1.00 96.50 70 SER A N 1
ATOM 467 C CA . SER A 1 70 ? 7.635 9.960 -8.324 1.00 96.50 70 SER A CA 1
ATOM 468 C C . SER A 1 70 ? 6.109 9.905 -8.200 1.00 96.50 70 SER A C 1
ATOM 470 O O . SER A 1 70 ? 5.603 10.260 -7.138 1.00 96.50 70 SER A O 1
ATOM 472 N N . SER A 1 71 ? 5.384 9.454 -9.237 1.00 96.12 71 SER A N 1
ATOM 473 C CA . SER A 1 71 ? 3.925 9.261 -9.162 1.00 96.12 71 SER A CA 1
ATOM 474 C C . SER A 1 71 ? 3.567 8.222 -8.108 1.00 96.12 71 SER A C 1
ATOM 476 O O . SER A 1 71 ? 2.823 8.536 -7.185 1.00 96.12 71 SER A O 1
ATOM 478 N N . GLN A 1 72 ? 4.208 7.056 -8.174 1.00 95.62 72 GLN A N 1
ATOM 479 C CA . GLN A 1 72 ? 3.983 5.960 -7.242 1.00 95.62 72 GLN A CA 1
ATOM 480 C C . GLN A 1 72 ? 4.420 6.305 -5.816 1.00 95.62 72 GLN A C 1
ATOM 482 O O . GLN A 1 72 ? 3.745 5.930 -4.864 1.00 95.62 72 GLN A O 1
ATOM 487 N N . ILE A 1 73 ? 5.519 7.050 -5.641 1.00 96.31 73 ILE A N 1
ATOM 488 C CA . ILE A 1 73 ? 5.959 7.505 -4.311 1.00 96.31 73 ILE A CA 1
ATOM 489 C C . ILE A 1 73 ? 4.923 8.459 -3.707 1.00 96.31 73 ILE A C 1
ATOM 491 O O . ILE A 1 73 ? 4.553 8.323 -2.545 1.00 96.31 73 ILE A O 1
ATOM 495 N N . ALA A 1 74 ? 4.437 9.437 -4.472 1.00 97.81 74 ALA A N 1
ATOM 496 C CA . ALA A 1 74 ? 3.421 10.357 -3.970 1.00 97.81 74 ALA A CA 1
ATOM 497 C C . ALA A 1 74 ? 2.086 9.637 -3.712 1.00 97.81 74 ALA A C 1
ATOM 499 O O . ALA A 1 74 ? 1.443 9.865 -2.685 1.00 97.81 74 ALA A O 1
ATOM 500 N N . GLY A 1 75 ? 1.687 8.756 -4.629 1.00 97.81 75 GLY A N 1
ATOM 501 C CA . GLY A 1 75 ? 0.446 7.996 -4.561 1.00 97.81 75 GLY A CA 1
ATOM 502 C C . GLY A 1 75 ? 0.414 7.029 -3.382 1.00 97.81 75 GLY A C 1
ATOM 503 O O . GLY A 1 75 ? -0.579 7.006 -2.657 1.00 97.81 75 GLY A O 1
ATOM 504 N N . VAL A 1 76 ? 1.507 6.310 -3.105 1.00 97.94 76 VAL A N 1
ATOM 505 C CA . VAL A 1 76 ? 1.530 5.325 -2.016 1.00 97.94 76 VAL A CA 1
ATOM 506 C C . VAL A 1 76 ? 1.374 5.984 -0.647 1.00 97.94 76 VAL A C 1
ATOM 508 O O . VAL A 1 76 ? 0.614 5.481 0.174 1.00 97.94 76 VAL A O 1
ATOM 511 N N . TYR A 1 77 ? 1.988 7.149 -0.413 1.00 98.25 77 TYR A N 1
ATOM 512 C CA . TYR A 1 77 ? 1.786 7.894 0.836 1.00 98.25 77 TYR A CA 1
ATOM 513 C C . TYR A 1 77 ? 0.380 8.492 0.946 1.00 98.25 77 TYR A C 1
ATOM 515 O O . TYR A 1 77 ? -0.173 8.551 2.042 1.00 98.25 77 TYR A O 1
ATOM 523 N N . ALA A 1 78 ? -0.229 8.907 -0.170 1.00 98.25 78 ALA A N 1
ATOM 524 C CA . ALA A 1 78 ? -1.617 9.361 -0.163 1.00 98.25 78 ALA A CA 1
ATOM 525 C C . ALA A 1 78 ? -2.581 8.216 0.194 1.00 98.25 78 ALA A C 1
ATOM 527 O O . ALA A 1 78 ? -3.458 8.389 1.039 1.00 98.25 78 ALA A O 1
ATOM 528 N N . ILE A 1 79 ? -2.396 7.038 -0.410 1.00 98.38 79 ILE A N 1
ATOM 529 C CA . ILE A 1 79 ? -3.191 5.840 -0.113 1.00 98.38 79 ILE A CA 1
ATOM 530 C C . ILE A 1 79 ? -2.957 5.363 1.318 1.00 98.38 79 ILE A C 1
ATOM 532 O O . ILE A 1 79 ? -3.924 5.089 2.024 1.00 98.38 79 ILE A O 1
ATOM 536 N N . GLY A 1 80 ? -1.707 5.327 1.779 1.00 98.38 80 GLY A N 1
ATOM 537 C CA . GLY A 1 80 ? -1.384 4.953 3.150 1.00 98.38 80 GLY A CA 1
ATOM 538 C C . GLY A 1 80 ? -2.054 5.871 4.175 1.00 98.38 80 GLY A C 1
ATOM 539 O O . GLY A 1 80 ? -2.707 5.378 5.089 1.00 98.38 80 GLY A O 1
ATOM 540 N N . ALA A 1 81 ? -2.035 7.190 3.959 1.00 98.56 81 ALA A N 1
ATOM 541 C CA . ALA A 1 81 ? -2.733 8.138 4.831 1.00 98.56 81 ALA A CA 1
ATOM 542 C C . ALA A 1 81 ? -4.261 7.930 4.845 1.00 98.56 81 ALA A C 1
ATOM 544 O O . ALA A 1 81 ? -4.905 8.090 5.883 1.00 98.56 81 ALA A O 1
ATOM 545 N N . ILE A 1 82 ? -4.860 7.558 3.708 1.00 98.50 82 ILE A N 1
ATOM 546 C CA . ILE A 1 82 ? -6.288 7.215 3.635 1.00 98.50 82 ILE A CA 1
ATOM 547 C C . ILE A 1 82 ? -6.569 5.949 4.451 1.00 98.50 82 ILE A C 1
ATOM 549 O O . ILE A 1 82 ? -7.508 5.939 5.248 1.00 98.50 82 ILE A O 1
ATOM 553 N N . LEU A 1 83 ? -5.753 4.905 4.302 1.00 98.00 83 LEU A N 1
ATOM 554 C CA . LEU A 1 83 ? -5.907 3.654 5.048 1.00 98.00 83 LEU A CA 1
ATOM 555 C C . LEU A 1 83 ? -5.765 3.887 6.558 1.00 98.00 83 LEU A C 1
ATOM 557 O O . LEU A 1 83 ? -6.641 3.480 7.325 1.00 98.00 83 LEU A O 1
ATOM 561 N N . GLU A 1 84 ? -4.747 4.633 6.980 1.00 98.06 84 GLU A N 1
ATOM 562 C CA . GLU A 1 84 ? -4.547 5.028 8.379 1.00 98.06 84 GLU A CA 1
ATOM 563 C C . GLU A 1 84 ? -5.722 5.852 8.923 1.00 98.06 84 GLU A C 1
ATOM 565 O O . GLU A 1 84 ? -6.165 5.635 10.051 1.00 98.06 84 GLU A O 1
ATOM 570 N N . SER A 1 85 ? -6.311 6.741 8.110 1.00 98.25 85 SER A N 1
ATOM 571 C CA . SER A 1 85 ? -7.480 7.540 8.518 1.00 98.25 85 SER A CA 1
ATOM 572 C C . SER A 1 85 ? -8.723 6.699 8.835 1.00 98.25 85 SER A C 1
ATOM 574 O O . SER A 1 85 ? -9.622 7.159 9.539 1.00 98.25 85 SER A O 1
ATOM 576 N N . THR A 1 86 ? -8.759 5.458 8.344 1.00 96.25 86 THR A N 1
ATOM 577 C CA . THR A 1 86 ? -9.829 4.484 8.609 1.00 96.25 86 THR A CA 1
ATOM 578 C C . THR A 1 86 ? -9.502 3.508 9.742 1.00 96.25 86 THR A C 1
ATOM 580 O O . THR A 1 86 ? -10.308 2.630 10.033 1.00 96.25 86 THR A O 1
ATOM 583 N N . GLY A 1 87 ? -8.363 3.683 10.423 1.00 96.38 87 GLY A N 1
ATOM 584 C CA . GLY A 1 87 ? -7.958 2.870 11.573 1.00 96.38 87 GLY A CA 1
ATOM 585 C C . GLY A 1 87 ? -7.057 1.677 11.243 1.00 96.38 87 GLY A C 1
ATOM 586 O O . GLY A 1 87 ? -6.776 0.888 12.142 1.00 96.38 87 GLY A O 1
ATOM 587 N N . ASN A 1 88 ? -6.593 1.547 9.996 1.00 97.62 88 ASN A N 1
ATOM 588 C CA . ASN A 1 88 ? -5.645 0.502 9.600 1.00 97.62 88 ASN A CA 1
ATOM 589 C C . ASN A 1 88 ? -4.196 0.897 9.927 1.00 97.62 88 ASN A C 1
ATOM 591 O O . ASN A 1 88 ? -3.865 2.079 10.016 1.00 97.62 88 ASN A O 1
ATOM 595 N N . SER A 1 89 ? -3.316 -0.093 10.055 1.00 97.62 89 SER A N 1
ATOM 596 C CA . SER A 1 89 ? -1.863 0.094 10.051 1.00 97.62 89 SER A CA 1
ATOM 597 C C . SER A 1 89 ? -1.313 -0.129 8.640 1.00 97.62 89 SER A C 1
ATOM 599 O O . SER A 1 89 ? -1.831 -0.945 7.879 1.00 97.62 89 SER A O 1
ATOM 601 N N . VAL A 1 90 ? -0.263 0.608 8.278 1.00 98.44 90 VAL A N 1
ATOM 602 C CA . VAL A 1 90 ? 0.377 0.533 6.958 1.00 98.44 90 VAL A CA 1
ATOM 603 C C . VAL A 1 90 ? 1.878 0.333 7.134 1.00 98.44 90 VAL A C 1
ATOM 605 O O . VAL A 1 90 ? 2.505 0.978 7.973 1.00 98.44 90 VAL A O 1
ATOM 608 N N . GLU A 1 91 ? 2.459 -0.549 6.327 1.00 98.38 91 GLU A N 1
ATOM 609 C CA . GLU A 1 91 ? 3.903 -0.731 6.209 1.00 98.38 91 GLU A CA 1
ATOM 610 C C . GLU A 1 91 ? 4.333 -0.409 4.780 1.00 98.38 91 GLU A C 1
ATOM 612 O O . GLU A 1 91 ? 3.754 -0.909 3.820 1.00 98.38 91 GLU A O 1
ATOM 617 N N . TYR A 1 92 ? 5.361 0.421 4.629 1.00 97.88 92 TYR A N 1
ATOM 618 C CA . TYR A 1 92 ? 5.887 0.777 3.317 1.00 97.88 92 TYR A CA 1
ATOM 619 C C . TYR A 1 92 ? 7.167 -0.004 3.026 1.00 97.88 92 TYR A C 1
ATOM 621 O O . TYR A 1 92 ? 8.159 0.146 3.741 1.00 97.88 92 TYR A O 1
ATOM 629 N N . ILE A 1 93 ? 7.173 -0.794 1.953 1.00 97.56 93 ILE A N 1
ATOM 630 C CA . ILE A 1 93 ? 8.274 -1.705 1.626 1.00 97.56 93 ILE A CA 1
ATOM 631 C C . ILE A 1 93 ? 8.857 -1.341 0.264 1.00 97.56 93 ILE A C 1
ATOM 633 O O . ILE A 1 93 ? 8.141 -1.239 -0.724 1.00 97.56 93 ILE A O 1
ATOM 637 N N . SER A 1 94 ? 10.173 -1.147 0.183 1.00 96.19 94 SER A N 1
ATOM 638 C CA . SER A 1 94 ? 10.846 -0.924 -1.103 1.00 96.19 94 SER A CA 1
ATOM 639 C C . SER A 1 94 ? 10.654 -2.133 -2.024 1.00 96.19 94 SER A C 1
ATOM 641 O O . SER A 1 94 ? 10.987 -3.248 -1.630 1.00 96.19 94 SER A O 1
ATOM 643 N N . ALA A 1 95 ? 10.194 -1.915 -3.258 1.00 95.19 95 ALA A N 1
ATOM 644 C CA . ALA A 1 95 ? 9.846 -2.997 -4.180 1.00 95.19 95 ALA A CA 1
ATOM 645 C C . ALA A 1 95 ? 10.498 -2.85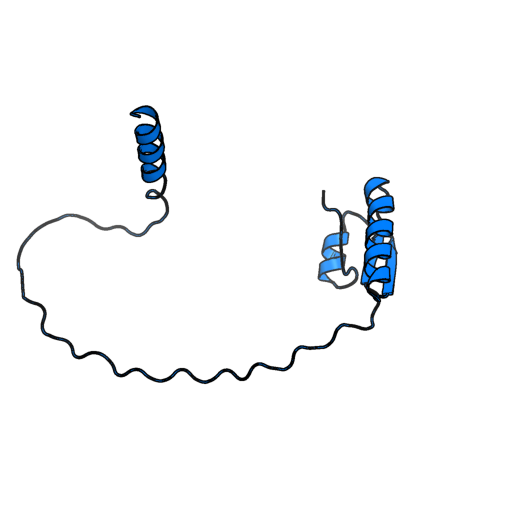7 -5.565 1.00 95.19 95 ALA A C 1
ATOM 647 O O . ALA A 1 95 ? 10.599 -1.765 -6.129 1.00 95.19 95 ALA A O 1
ATOM 648 N N . ASP A 1 96 ? 10.897 -3.997 -6.136 1.00 94.56 96 ASP A N 1
ATOM 649 C CA . ASP A 1 96 ? 11.292 -4.102 -7.542 1.00 94.56 96 ASP A CA 1
ATOM 650 C C . ASP A 1 96 ? 10.039 -4.200 -8.427 1.00 94.56 96 ASP A C 1
ATOM 652 O O . ASP A 1 96 ? 9.178 -5.057 -8.214 1.00 94.56 96 ASP A O 1
ATOM 656 N N . SER A 1 97 ? 9.926 -3.334 -9.438 1.00 92.69 97 SER A N 1
ATOM 657 C CA . SER A 1 97 ? 8.750 -3.288 -10.323 1.00 92.69 97 SER A CA 1
ATOM 658 C C . SER A 1 97 ? 8.537 -4.566 -11.141 1.00 92.69 97 SER A C 1
ATOM 660 O O . SER A 1 97 ? 7.424 -4.826 -11.583 1.00 92.69 97 SER A O 1
ATOM 662 N N . THR A 1 98 ? 9.576 -5.375 -11.340 1.00 93.31 98 THR A N 1
ATOM 663 C CA . THR A 1 98 ? 9.501 -6.657 -12.055 1.00 93.31 98 THR A CA 1
ATOM 664 C C . THR A 1 98 ? 8.955 -7.769 -11.164 1.00 93.31 98 THR A C 1
ATOM 666 O O . THR A 1 98 ? 8.383 -8.731 -11.669 1.00 93.31 98 THR A O 1
ATOM 669 N N . LEU A 1 99 ? 9.137 -7.655 -9.844 1.00 94.31 99 LEU A N 1
ATOM 670 C CA . LEU A 1 99 ? 8.785 -8.702 -8.882 1.00 94.31 99 LEU A CA 1
ATOM 671 C C . LEU A 1 99 ? 7.503 -8.413 -8.101 1.00 94.31 99 LEU A C 1
ATOM 673 O O . LEU A 1 99 ? 6.980 -9.329 -7.478 1.00 94.31 99 LEU A O 1
ATOM 677 N N . VAL A 1 100 ? 6.961 -7.191 -8.164 1.00 95.19 100 VAL A N 1
ATOM 678 C CA . VAL A 1 100 ? 5.822 -6.770 -7.330 1.00 95.19 100 VAL A CA 1
ATOM 679 C C . VAL A 1 100 ? 4.612 -7.705 -7.422 1.00 95.19 100 VAL A C 1
ATOM 681 O O . VAL A 1 100 ? 3.994 -8.001 -6.405 1.00 95.19 100 VAL A O 1
ATOM 684 N N . TYR A 1 101 ? 4.304 -8.242 -8.605 1.00 95.25 101 TYR A N 1
ATOM 685 C CA . TYR A 1 101 ? 3.182 -9.170 -8.772 1.00 95.25 101 TYR A CA 1
ATOM 686 C C . TYR A 1 101 ? 3.459 -10.542 -8.164 1.00 95.25 101 TYR A C 1
ATOM 688 O O . TYR A 1 101 ? 2.567 -11.124 -7.557 1.00 95.25 101 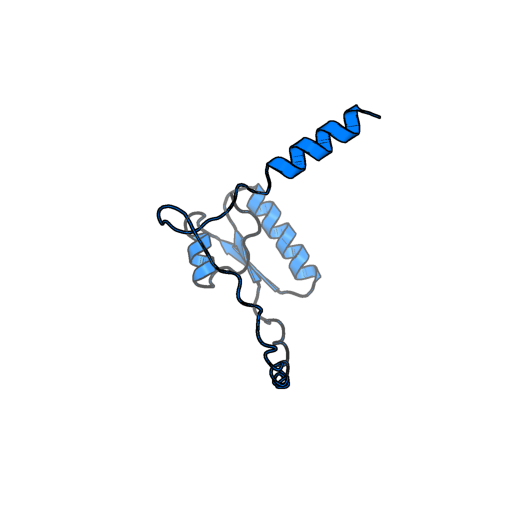TYR A O 1
ATOM 696 N N . THR A 1 102 ? 4.692 -11.040 -8.276 1.00 96.88 102 THR A N 1
ATOM 697 C CA . THR A 1 102 ? 5.106 -12.261 -7.576 1.00 96.88 102 THR A CA 1
ATOM 698 C C . THR A 1 102 ? 5.036 -12.046 -6.068 1.00 96.88 102 THR A C 1
ATOM 700 O O . THR A 1 102 ? 4.447 -12.865 -5.377 1.00 96.88 102 THR A O 1
ATOM 703 N N . SER A 1 103 ? 5.513 -10.901 -5.573 1.00 96.19 103 SER A N 1
ATOM 704 C CA . SER A 1 103 ? 5.410 -10.528 -4.160 1.00 96.19 103 SER A CA 1
ATOM 705 C C . SER A 1 103 ? 3.956 -10.436 -3.683 1.00 96.19 103 SER A C 1
ATOM 707 O O . SER A 1 103 ? 3.654 -10.862 -2.575 1.00 96.19 103 SER A O 1
ATOM 709 N N . MET A 1 104 ? 3.024 -9.954 -4.513 1.00 96.69 104 MET A N 1
ATOM 710 C CA . MET A 1 104 ? 1.591 -10.023 -4.194 1.00 96.69 104 MET A CA 1
ATOM 711 C C . MET A 1 104 ? 1.083 -11.470 -4.144 1.00 96.69 104 MET A C 1
ATOM 713 O O . MET A 1 104 ? 0.322 -11.821 -3.248 1.00 96.69 104 MET A O 1
ATOM 717 N N . CYS A 1 105 ? 1.498 -12.326 -5.084 1.00 97.12 105 CYS A N 1
ATOM 718 C CA . CYS A 1 105 ? 1.123 -13.744 -5.084 1.00 97.12 105 CYS A CA 1
ATOM 719 C C . CYS A 1 105 ? 1.660 -14.499 -3.860 1.00 97.12 105 CYS A C 1
ATOM 721 O O . CYS A 1 105 ? 0.991 -15.402 -3.362 1.00 97.12 105 CYS A O 1
ATOM 723 N N . GLU A 1 106 ? 2.854 -14.145 -3.394 1.00 97.12 106 GLU A N 1
ATOM 724 C CA . GLU A 1 106 ? 3.519 -14.761 -2.243 1.00 97.12 106 GLU A CA 1
ATOM 725 C C . GLU A 1 106 ? 3.047 -14.174 -0.898 1.00 97.12 106 GLU A C 1
ATOM 727 O O . GLU A 1 106 ? 3.303 -14.769 0.147 1.00 97.12 106 GLU A O 1
ATOM 732 N N . GLY A 1 107 ? 2.288 -13.070 -0.914 1.00 96.25 107 GLY A N 1
ATOM 733 C CA . GLY A 1 107 ? 1.762 -12.402 0.285 1.00 96.25 107 GLY A CA 1
ATOM 734 C C . GLY A 1 107 ? 2.724 -11.393 0.927 1.00 96.25 107 GLY A C 1
ATOM 735 O O . GLY A 1 107 ? 2.451 -10.872 2.012 1.00 96.25 107 GLY A O 1
ATOM 736 N N . ASP A 1 108 ? 3.832 -11.087 0.253 1.00 96.81 108 ASP A N 1
ATOM 737 C CA . ASP A 1 108 ? 4.805 -10.075 0.669 1.00 96.81 108 ASP A CA 1
ATOM 738 C C . ASP A 1 108 ? 4.290 -8.642 0.446 1.00 96.81 108 ASP A C 1
ATOM 740 O O . ASP A 1 108 ? 4.777 -7.711 1.084 1.00 96.81 108 ASP A O 1
ATOM 744 N N . MET A 1 109 ? 3.306 -8.453 -0.442 1.00 97.19 109 MET A N 1
ATOM 745 C CA . MET A 1 109 ? 2.619 -7.178 -0.686 1.00 97.19 109 MET A CA 1
ATOM 746 C C . MET A 1 109 ? 1.107 -7.367 -0.632 1.00 97.19 109 MET A C 1
ATOM 748 O O . MET A 1 109 ? 0.583 -8.313 -1.215 1.00 97.19 109 MET A O 1
ATOM 752 N N . ASP A 1 110 ? 0.403 -6.421 -0.013 1.00 97.50 110 ASP A N 1
ATOM 753 C CA . ASP A 1 110 ? -1.049 -6.508 0.162 1.00 97.50 110 ASP A CA 1
ATOM 754 C C . ASP A 1 110 ? -1.804 -5.665 -0.878 1.00 97.50 110 ASP A C 1
ATOM 756 O O . ASP A 1 110 ? -2.861 -6.070 -1.367 1.00 97.50 110 ASP A O 1
ATOM 760 N N . LEU A 1 111 ? -1.268 -4.496 -1.259 1.00 96.56 111 LEU A N 1
ATOM 761 C CA . LEU A 1 111 ? -1.936 -3.593 -2.199 1.00 96.56 111 LEU A CA 1
ATOM 762 C C . LEU A 1 111 ? -0.957 -2.812 -3.080 1.00 96.56 111 LEU A C 1
ATOM 764 O O . LEU A 1 111 ? 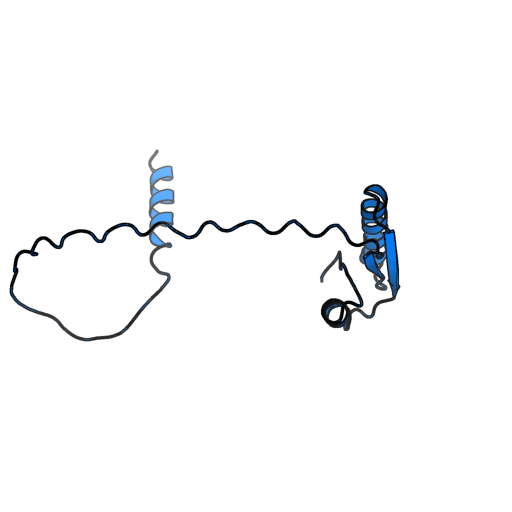-0.136 -2.039 -2.596 1.00 96.56 111 LEU A O 1
ATOM 768 N N . VAL A 1 112 ? -1.128 -2.940 -4.399 1.00 96.00 112 VAL A N 1
ATOM 769 C CA . VAL A 1 112 ? -0.519 -2.065 -5.411 1.00 96.00 112 VAL A CA 1
ATOM 770 C C . VAL A 1 112 ? -1.577 -1.074 -5.885 1.00 96.00 112 VAL A C 1
ATOM 772 O O . VAL A 1 112 ? -2.590 -1.462 -6.462 1.00 96.00 112 VAL A O 1
ATOM 775 N N . HIS A 1 113 ? -1.352 0.212 -5.628 1.00 95.69 113 HIS A N 1
ATOM 776 C CA . HIS A 1 113 ? -2.311 1.272 -5.958 1.00 95.69 113 HIS A CA 1
ATOM 777 C C . HIS A 1 113 ? -2.214 1.776 -7.407 1.00 95.69 113 HIS A C 1
ATOM 779 O O . HIS A 1 113 ? -3.154 2.398 -7.901 1.00 95.69 113 HIS A O 1
ATOM 785 N N . GLU A 1 114 ? -1.088 1.530 -8.079 1.00 93.12 114 GLU A N 1
ATOM 786 C CA . GLU A 1 114 ? -0.791 2.044 -9.416 1.00 93.12 114 GLU A CA 1
ATOM 787 C C . GLU A 1 114 ? -0.150 0.935 -10.264 1.00 93.12 114 GLU A C 1
ATOM 789 O O . GLU A 1 114 ? 0.879 0.375 -9.896 1.00 93.12 114 GLU A O 1
ATOM 794 N N . VAL A 1 115 ? -0.778 0.612 -11.399 1.00 92.00 115 VAL A N 1
ATOM 795 C CA . VAL A 1 115 ? -0.362 -0.440 -12.341 1.00 92.00 115 VAL A CA 1
ATOM 796 C C . VAL A 1 115 ? -0.149 0.194 -13.713 1.00 92.00 115 VAL A C 1
ATOM 798 O O . VAL A 1 115 ? -1.037 0.892 -14.206 1.00 92.00 115 VAL A O 1
ATOM 801 N N . TRP A 1 116 ? 1.018 -0.059 -14.309 1.00 89.12 116 TRP A N 1
ATOM 802 C CA . TRP A 1 116 ? 1.420 0.417 -15.636 1.00 89.12 116 TRP A CA 1
ATOM 803 C C . TRP A 1 116 ? 1.624 -0.739 -16.607 1.00 89.12 116 TRP A C 1
ATOM 805 O O . TRP A 1 116 ? 2.195 -1.768 -16.175 1.00 89.12 116 TRP A O 1
#

Organism: NCBI:txid408172

Nearest PDB structures (foldseek):
  3hri-assembly3_F  TM=5.838E-01  e=1.044E+00  Trypanosoma brucei
  4phc-assembly2_D  TM=5.375E-01  e=9.760E-01  Homo sapiens
  3hri-assembly2_D  TM=5.853E-01  e=1.464E+00  Trypanosoma brucei
  3hri-assembly2_C  TM=5.820E-01  e=1.368E+00  Trypanosoma brucei
  5l9p-assembly2_B  TM=4.777E-01  e=8.471E+00  Agrobacterium tumefaciens str. B6

Foldseek 3Di:
DVVVVVVVVVVVVPPPPDDDDDDDDDDDDDDDDDDDDDDDDDDDDDDDDDDDDDDDDDQDAQEEEDEPDPVQNVVRVVVQVVCVVVVGHHDYHHDDPVCVVVCCVVVVHRDDPDDD

Radius of gyration: 29.61 Å; Cα contacts (8 Å, |Δi|>4):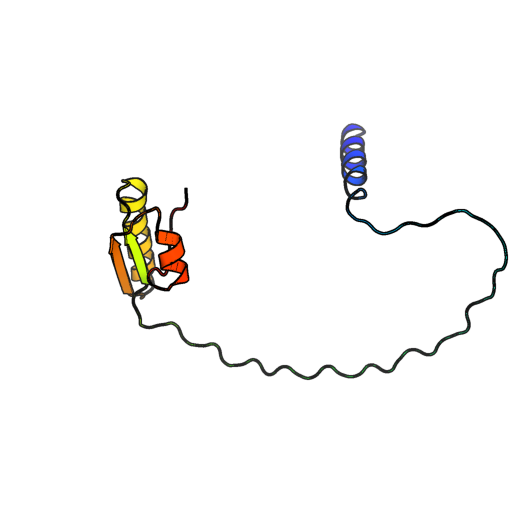 74; chains: 1; bounding box: 61×48×58 Å